Protein AF-A0A7C2V1D0-F1 (afdb_monomer_lite)

Foldseek 3Di:
DVLLVVLAVHADALVRSCVVVVPPDCSVVVLVVCVVVVQWDADPRHIHGDPNVVVVVVVVVVVCVVCVVVVHHD

Secondary structure (DSSP, 8-state):
-HHHHHHTTS-B-HHHHHHHHT--TTHHHHHHHHHHTTSEEE-SS-EEE-HHHHHHHHHHHHHHHHHHHTT---

Structure (mmCIF, N/CA/C/O backbone):
data_AF-A0A7C2V1D0-F1
#
_entry.id   AF-A0A7C2V1D0-F1
#
loop_
_atom_site.group_PDB
_atom_site.id
_atom_site.type_symbol
_atom_site.label_atom_id
_atom_site.label_alt_id
_atom_site.label_comp_id
_atom_site.label_asym_id
_atom_site.label_entity_id
_atom_site.label_seq_id
_atom_site.pdbx_PDB_ins_code
_atom_site.Cartn_x
_atom_site.Cartn_y
_atom_site.Cartn_z
_atom_site.occupancy
_atom_site.B_iso_or_equiv
_atom_site.auth_seq_id
_atom_site.auth_comp_id
_atom_site.auth_asym_id
_atom_site.auth_atom_id
_atom_site.pdbx_PDB_model_num
ATOM 1 N N . MET A 1 1 ? -0.566 -2.008 6.018 1.00 83.62 1 MET A N 1
ATOM 2 C CA . MET A 1 1 ? -1.623 -1.193 5.374 1.00 83.62 1 MET A CA 1
ATOM 3 C C . MET A 1 1 ? -1.142 0.172 4.896 1.00 83.62 1 MET A C 1
ATOM 5 O O . MET A 1 1 ? -1.554 0.567 3.816 1.00 83.62 1 MET A O 1
ATOM 9 N N . GLN A 1 2 ? -0.218 0.835 5.601 1.00 88.88 2 GLN A N 1
ATOM 10 C CA . GLN A 1 2 ? 0.320 2.154 5.219 1.00 88.88 2 GLN A CA 1
ATOM 11 C C . GLN A 1 2 ? 0.860 2.246 3.777 1.00 88.88 2 GLN A C 1
ATOM 13 O O . GLN A 1 2 ? 0.590 3.226 3.096 1.00 88.88 2 GLN A O 1
ATOM 18 N N . ILE A 1 3 ? 1.551 1.216 3.264 1.00 91.69 3 ILE A N 1
ATOM 19 C CA . ILE A 1 3 ? 2.024 1.194 1.862 1.00 91.69 3 ILE A CA 1
ATOM 20 C C . ILE A 1 3 ? 0.849 1.228 0.874 1.00 91.69 3 ILE A C 1
ATOM 22 O O . ILE A 1 3 ? 0.879 1.989 -0.086 1.00 91.69 3 ILE A O 1
ATOM 26 N N . LEU A 1 4 ? -0.206 0.441 1.116 1.00 92.62 4 LEU A N 1
ATOM 27 C CA . LEU A 1 4 ? -1.404 0.449 0.269 1.00 92.62 4 LEU A CA 1
ATOM 28 C C . LEU A 1 4 ? -2.173 1.773 0.397 1.00 92.62 4 LEU A C 1
ATOM 30 O O . LEU A 1 4 ? -2.696 2.263 -0.597 1.00 92.62 4 LEU A O 1
ATOM 34 N N . GLU A 1 5 ? -2.216 2.379 1.591 1.00 92.94 5 GLU A N 1
ATOM 35 C CA . GLU A 1 5 ? -2.793 3.718 1.783 1.00 92.94 5 GLU A CA 1
ATOM 36 C C . GLU A 1 5 ? -2.025 4.773 0.983 1.00 92.94 5 GLU A C 1
ATOM 38 O O . GLU A 1 5 ? -2.650 5.530 0.242 1.00 92.94 5 GLU A O 1
ATOM 43 N N . TYR A 1 6 ? -0.693 4.771 1.060 1.00 93.25 6 TYR A N 1
ATOM 44 C CA . TYR A 1 6 ? 0.163 5.670 0.288 1.00 93.25 6 TYR A CA 1
ATOM 45 C C . TYR A 1 6 ? -0.073 5.504 -1.220 1.00 93.25 6 TYR A C 1
ATOM 47 O O . TYR A 1 6 ? -0.416 6.461 -1.913 1.00 93.25 6 TYR A O 1
ATOM 55 N N . LEU A 1 7 ? 0.003 4.266 -1.716 1.00 93.50 7 LEU A N 1
ATOM 56 C CA . LEU A 1 7 ? -0.189 3.942 -3.133 1.00 93.50 7 LEU A CA 1
ATOM 57 C C . LEU A 1 7 ? -1.629 4.153 -3.630 1.00 93.50 7 LEU A C 1
ATOM 59 O O . LEU A 1 7 ? -1.855 4.222 -4.835 1.00 93.50 7 LEU A O 1
ATOM 63 N N . SER A 1 8 ? -2.611 4.283 -2.731 1.00 92.56 8 SER A N 1
ATOM 64 C CA . SER A 1 8 ? -3.985 4.636 -3.119 1.00 92.56 8 SER A CA 1
ATOM 65 C C . SER A 1 8 ? -4.137 6.085 -3.573 1.00 92.56 8 SER A C 1
ATOM 67 O O . SER A 1 8 ? -5.131 6.414 -4.214 1.00 92.56 8 SER A O 1
ATOM 69 N N . THR A 1 9 ? -3.158 6.941 -3.266 1.00 90.38 9 THR A N 1
ATOM 70 C CA . THR A 1 9 ? -3.139 8.345 -3.706 1.00 90.38 9 THR A CA 1
ATOM 71 C C . THR A 1 9 ? -2.488 8.535 -5.076 1.00 90.38 9 THR A C 1
ATOM 73 O O . THR A 1 9 ? -2.652 9.585 -5.693 1.00 90.38 9 THR A O 1
ATOM 76 N N . GLY A 1 10 ? -1.775 7.523 -5.576 1.00 90.81 10 GLY A N 1
ATOM 77 C CA . GLY A 1 10 ? -1.100 7.564 -6.865 1.00 90.81 10 GLY A CA 1
ATOM 78 C C . GLY A 1 10 ? 0.149 6.689 -6.903 1.00 90.81 10 GLY A C 1
ATOM 79 O O . GLY A 1 10 ? 0.367 5.822 -6.059 1.00 90.81 10 GLY A O 1
ATOM 80 N N . CYS A 1 11 ? 0.984 6.934 -7.909 1.00 91.88 11 CYS A N 1
ATOM 81 C CA . CYS A 1 11 ? 2.215 6.186 -8.120 1.00 91.88 11 CYS A CA 1
ATOM 82 C C . CYS A 1 11 ? 3.272 6.451 -7.043 1.00 91.88 11 CYS A C 1
ATOM 84 O O . CYS A 1 11 ? 3.614 7.606 -6.773 1.00 91.88 11 CYS A O 1
ATOM 86 N N . GLY A 1 12 ? 3.889 5.389 -6.524 1.00 92.25 12 GLY A N 1
ATOM 87 C CA . GLY A 1 12 ? 5.009 5.478 -5.592 1.00 92.25 12 GLY A CA 1
ATOM 88 C C . GLY A 1 12 ? 6.280 4.816 -6.115 1.00 92.25 12 GLY A C 1
ATOM 89 O O . GLY A 1 12 ? 6.316 3.608 -6.345 1.00 92.25 12 GLY A O 1
ATOM 90 N N . ARG A 1 13 ? 7.375 5.577 -6.227 1.00 92.12 13 ARG A N 1
ATOM 91 C CA . ARG A 1 13 ? 8.716 4.986 -6.393 1.00 92.12 13 ARG A CA 1
ATOM 92 C C . ARG A 1 13 ? 9.204 4.426 -5.054 1.00 92.12 13 ARG A C 1
ATOM 94 O O . ARG A 1 13 ? 9.002 5.098 -4.043 1.00 92.12 13 ARG A O 1
ATOM 101 N N . PRO A 1 14 ? 9.913 3.281 -5.017 1.00 89.56 14 PRO A N 1
ATOM 102 C CA . PRO A 1 14 ? 10.399 2.687 -3.768 1.00 89.56 14 PRO A CA 1
ATOM 103 C C . PRO A 1 14 ? 11.176 3.655 -2.875 1.00 89.56 14 PRO A C 1
ATOM 105 O O . PRO A 1 14 ? 10.939 3.706 -1.676 1.00 89.56 14 PRO A O 1
ATOM 108 N N . THR A 1 15 ? 12.049 4.480 -3.453 1.00 88.31 15 THR A N 1
ATOM 109 C CA . THR A 1 15 ? 12.808 5.498 -2.713 1.00 88.31 15 THR A CA 1
ATOM 110 C C . THR A 1 15 ? 11.907 6.538 -2.052 1.00 88.31 15 THR A C 1
ATOM 112 O O . THR A 1 15 ? 12.123 6.883 -0.895 1.00 88.31 15 THR A O 1
ATOM 115 N N . ARG A 1 16 ? 10.861 6.996 -2.749 1.00 89.38 16 ARG A N 1
ATOM 116 C CA . ARG A 1 16 ? 9.901 7.963 -2.205 1.00 89.38 16 ARG A CA 1
ATOM 117 C C . ARG A 1 16 ? 9.016 7.335 -1.130 1.00 89.38 16 ARG A C 1
ATOM 119 O O . ARG A 1 16 ? 8.848 7.926 -0.076 1.00 89.38 16 ARG A O 1
ATOM 126 N N . ILE A 1 17 ? 8.524 6.117 -1.362 1.00 90.75 17 ILE A N 1
ATOM 127 C CA . ILE A 1 17 ? 7.751 5.361 -0.366 1.00 90.75 17 ILE A CA 1
ATOM 128 C C . ILE A 1 17 ? 8.586 5.148 0.907 1.00 90.75 17 ILE A C 1
ATOM 130 O O . ILE A 1 17 ? 8.082 5.322 2.011 1.00 90.75 17 ILE A O 1
ATOM 134 N N . SER A 1 18 ? 9.867 4.794 0.758 1.00 90.12 18 SER A N 1
ATOM 135 C CA . SER A 1 18 ? 10.789 4.573 1.878 1.00 90.12 18 SER A CA 1
ATOM 136 C C . SER A 1 18 ? 10.966 5.826 2.731 1.00 90.12 18 SER A C 1
ATOM 138 O O . SER A 1 18 ? 10.900 5.741 3.956 1.00 90.12 18 SER A O 1
ATOM 140 N N . LEU A 1 19 ? 11.142 6.977 2.079 1.00 89.75 19 LEU A N 1
ATOM 141 C CA . LEU A 1 19 ? 11.345 8.264 2.733 1.00 89.75 19 LEU A CA 1
ATOM 142 C C . LEU A 1 19 ? 10.076 8.761 3.438 1.00 89.75 19 LEU A C 1
ATOM 144 O O . LEU A 1 19 ? 10.140 9.148 4.598 1.00 89.75 19 LEU A O 1
ATOM 148 N N . GLU A 1 20 ? 8.926 8.694 2.765 1.00 89.06 20 GLU A N 1
ATOM 149 C CA . GLU A 1 20 ? 7.640 9.184 3.288 1.00 89.06 20 GLU A CA 1
ATOM 150 C C . GLU A 1 20 ? 7.102 8.317 4.436 1.00 89.06 20 GLU A C 1
ATOM 152 O O . GLU A 1 20 ? 6.470 8.825 5.357 1.00 89.06 20 GLU A O 1
ATOM 157 N N . LEU A 1 21 ? 7.350 7.003 4.400 1.00 87.88 21 LEU A N 1
ATOM 158 C CA . LEU A 1 21 ? 6.872 6.075 5.431 1.00 87.88 21 LEU A CA 1
ATOM 159 C C . LEU A 1 21 ? 7.930 5.740 6.493 1.00 87.88 21 LEU A C 1
ATOM 161 O O . LEU A 1 21 ? 7.620 5.030 7.447 1.00 87.88 21 LEU A O 1
ATOM 165 N N . GLY A 1 22 ? 9.176 6.195 6.332 1.00 87.31 22 GLY A N 1
ATOM 166 C CA . GLY A 1 22 ? 10.281 5.848 7.232 1.00 87.31 22 GLY A CA 1
ATOM 167 C C . GLY A 1 22 ? 10.651 4.356 7.221 1.00 87.31 22 GLY A C 1
ATOM 168 O O . GLY A 1 22 ? 11.146 3.834 8.219 1.00 87.31 22 GLY A O 1
ATOM 169 N N . ILE A 1 23 ? 10.407 3.643 6.113 1.00 83.12 23 ILE A N 1
ATOM 170 C CA . ILE A 1 23 ? 10.629 2.190 5.994 1.00 83.12 23 ILE A CA 1
ATOM 171 C C . ILE A 1 23 ? 11.835 1.934 5.085 1.00 83.12 23 ILE A C 1
ATOM 173 O O . ILE A 1 23 ? 11.717 2.050 3.867 1.00 83.12 23 ILE A O 1
ATOM 177 N N . SER A 1 24 ? 12.991 1.552 5.640 1.00 76.88 24 SER A N 1
ATOM 178 C CA . SER A 1 24 ? 14.216 1.339 4.846 1.00 76.88 24 SER A CA 1
ATOM 179 C C . SER A 1 24 ? 14.469 -0.130 4.473 1.00 76.88 24 SER A C 1
ATOM 181 O O . SER A 1 24 ? 14.387 -0.497 3.303 1.00 76.88 24 SER A O 1
ATOM 183 N N . TYR A 1 25 ? 14.747 -1.011 5.437 1.00 64.94 25 TYR A N 1
ATOM 184 C CA . TYR A 1 25 ? 15.520 -2.229 5.144 1.00 64.94 25 TYR A CA 1
ATOM 185 C C . TYR A 1 25 ? 14.752 -3.418 4.528 1.00 64.94 25 TYR A C 1
ATOM 187 O O . TYR A 1 25 ? 15.356 -4.448 4.243 1.00 64.94 25 TYR A O 1
ATOM 195 N N . ARG A 1 26 ? 13.435 -3.307 4.294 1.00 82.75 26 ARG A N 1
ATOM 196 C CA . ARG A 1 26 ? 12.611 -4.399 3.716 1.00 82.75 26 ARG A CA 1
ATOM 197 C C . ARG A 1 26 ? 11.552 -3.954 2.715 1.00 82.75 26 ARG A C 1
ATOM 199 O O . ARG A 1 26 ? 10.745 -4.772 2.279 1.00 82.75 26 ARG A O 1
ATOM 206 N N . LEU A 1 27 ? 11.531 -2.677 2.335 1.00 90.19 27 LEU A N 1
ATOM 207 C CA . LEU A 1 27 ? 10.449 -2.149 1.507 1.00 90.19 27 LEU A CA 1
ATOM 208 C C . LEU A 1 27 ? 10.341 -2.871 0.160 1.00 90.19 27 LEU A C 1
ATOM 210 O O . LEU A 1 27 ? 9.246 -3.218 -0.264 1.00 90.19 27 LEU A O 1
ATOM 214 N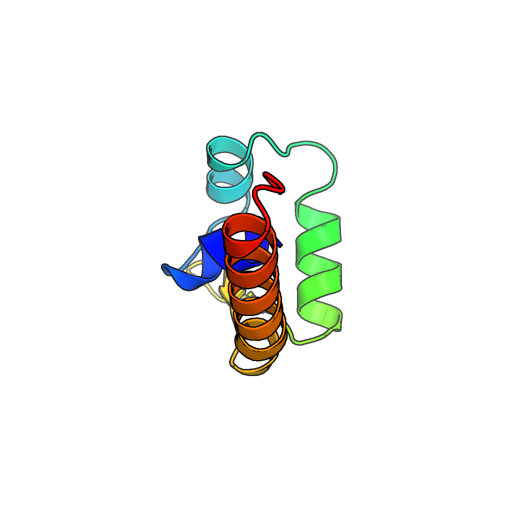 N . THR A 1 28 ? 11.467 -3.127 -0.501 1.00 90.19 28 THR A N 1
ATOM 215 C CA . THR A 1 28 ? 11.498 -3.822 -1.794 1.00 90.19 28 THR A CA 1
ATOM 216 C C . THR A 1 28 ? 10.958 -5.245 -1.699 1.00 90.19 28 THR A C 1
ATOM 218 O O . THR A 1 28 ? 10.202 -5.663 -2.570 1.00 90.19 28 THR A O 1
ATOM 221 N N . GLN A 1 29 ? 11.286 -5.970 -0.627 1.00 91.44 29 GLN A N 1
ATOM 222 C CA . GLN A 1 29 ? 10.765 -7.315 -0.389 1.00 91.44 29 GLN A CA 1
ATOM 223 C C . GLN A 1 29 ? 9.258 -7.287 -0.117 1.00 91.44 29 GLN A C 1
ATOM 225 O O . GLN A 1 29 ? 8.523 -8.089 -0.680 1.00 91.44 29 GLN A O 1
ATOM 230 N N . VAL A 1 30 ? 8.785 -6.321 0.676 1.00 92.38 30 VAL A N 1
ATOM 231 C CA . VAL A 1 30 ? 7.351 -6.141 0.939 1.00 92.38 30 VAL A CA 1
ATOM 232 C C . VAL A 1 30 ? 6.599 -5.784 -0.342 1.00 92.38 30 VAL A C 1
ATOM 234 O O . VAL A 1 30 ? 5.569 -6.387 -0.622 1.00 92.38 30 VAL A O 1
ATOM 237 N N . LEU A 1 31 ? 7.107 -4.841 -1.140 1.00 94.06 31 LEU A N 1
ATOM 238 C CA . LEU A 1 31 ? 6.500 -4.453 -2.415 1.00 94.06 31 LEU A CA 1
ATOM 239 C C . LEU A 1 31 ? 6.425 -5.635 -3.384 1.00 94.06 31 LEU A C 1
ATOM 241 O O . LEU A 1 31 ? 5.386 -5.828 -4.007 1.00 94.06 31 LEU A O 1
ATOM 245 N N . ARG A 1 32 ? 7.475 -6.460 -3.441 1.00 94.38 32 ARG A N 1
ATOM 246 C CA . ARG A 1 32 ? 7.482 -7.688 -4.238 1.00 94.38 32 ARG A CA 1
ATOM 247 C C . ARG A 1 32 ? 6.430 -8.689 -3.758 1.00 94.38 32 ARG A C 1
ATOM 249 O O . ARG A 1 32 ? 5.678 -9.199 -4.574 1.00 94.38 32 ARG A O 1
ATOM 256 N N . SER A 1 33 ? 6.315 -8.931 -2.453 1.00 95.00 33 SER A N 1
ATOM 257 C CA . SER A 1 33 ? 5.267 -9.819 -1.930 1.00 95.00 33 SER A CA 1
ATOM 258 C C . SER A 1 33 ? 3.859 -9.272 -2.188 1.00 95.00 33 SER A C 1
ATOM 260 O O . SER A 1 33 ? 2.949 -10.032 -2.496 1.00 95.00 33 SER A O 1
ATOM 262 N N . LEU A 1 34 ? 3.656 -7.953 -2.098 1.00 94.94 34 LEU A N 1
ATOM 263 C CA . LEU A 1 34 ? 2.376 -7.329 -2.448 1.00 94.94 34 LEU A CA 1
ATOM 264 C C . LEU A 1 34 ? 2.060 -7.463 -3.946 1.00 94.94 34 LEU A C 1
ATOM 266 O O . LEU A 1 34 ? 0.889 -7.576 -4.306 1.00 94.94 34 LEU A O 1
ATOM 270 N N . GLU A 1 35 ? 3.080 -7.434 -4.803 1.00 96.25 35 GLU A N 1
ATOM 271 C CA . GLU A 1 35 ? 2.953 -7.648 -6.246 1.00 96.25 35 GLU A CA 1
ATOM 272 C C . GLU A 1 35 ? 2.623 -9.111 -6.566 1.00 96.25 35 GLU A C 1
ATOM 274 O O . GLU A 1 35 ? 1.688 -9.374 -7.317 1.00 96.25 35 GLU A O 1
ATOM 279 N N . GLU A 1 36 ? 3.301 -10.063 -5.920 1.00 96.94 36 GLU A N 1
ATOM 280 C CA . GLU A 1 36 ? 3.020 -11.504 -6.023 1.00 96.94 36 GLU A CA 1
ATOM 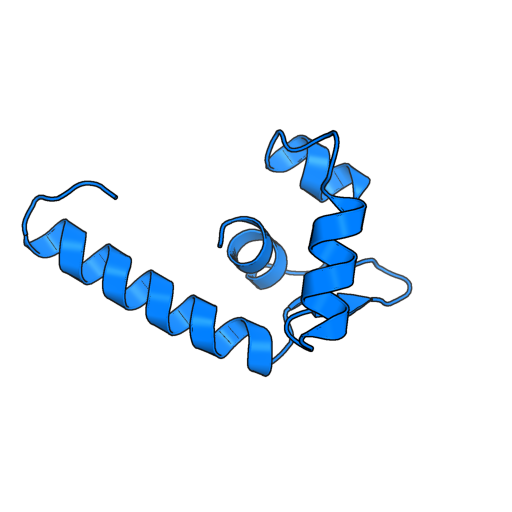281 C C . GLU A 1 36 ? 1.591 -11.848 -5.559 1.00 96.94 36 GLU A C 1
ATOM 283 O O . GLU A 1 36 ? 0.936 -12.711 -6.138 1.00 96.94 36 GLU A O 1
ATOM 288 N N . LEU A 1 37 ? 1.068 -11.125 -4.562 1.00 95.62 37 LEU A N 1
ATOM 289 C CA . LEU A 1 37 ? -0.326 -11.224 -4.111 1.00 95.62 37 LEU A CA 1
ATOM 290 C C . LEU A 1 37 ? -1.322 -10.468 -5.014 1.00 95.62 37 LEU A C 1
ATOM 292 O O . LEU A 1 37 ? -2.524 -10.461 -4.739 1.00 95.62 37 LEU A O 1
ATOM 296 N N . GLY A 1 38 ? -0.848 -9.787 -6.059 1.00 96.75 38 GLY A N 1
ATOM 297 C CA . GLY A 1 38 ? -1.671 -9.004 -6.981 1.00 96.75 38 GLY A CA 1
ATOM 298 C C . GLY A 1 38 ? -2.311 -7.760 -6.358 1.00 96.75 38 GLY A C 1
ATOM 299 O O . GLY 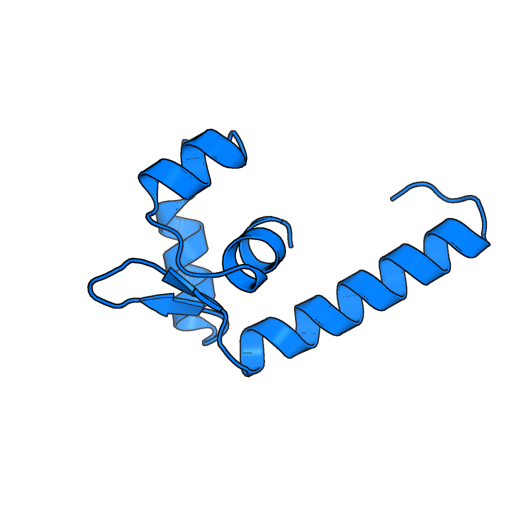A 1 38 ? -3.265 -7.219 -6.921 1.00 96.75 38 GLY A O 1
ATOM 300 N N . LEU A 1 39 ? -1.827 -7.302 -5.199 1.00 96.56 39 LEU A N 1
ATOM 301 C CA . LEU A 1 39 ? -2.346 -6.127 -4.482 1.00 96.56 39 LEU A CA 1
ATOM 302 C C . LEU A 1 39 ? -1.739 -4.821 -5.000 1.00 96.56 39 LEU A C 1
ATOM 304 O O . LEU A 1 39 ? -2.356 -3.757 -4.904 1.00 96.56 39 LEU A O 1
ATOM 308 N N . VAL A 1 40 ? -0.535 -4.898 -5.559 1.00 96.50 40 VAL A N 1
ATOM 309 C CA . VAL A 1 40 ? 0.117 -3.798 -6.270 1.00 96.50 40 VAL A CA 1
ATOM 310 C C . VAL A 1 40 ? 0.617 -4.286 -7.624 1.00 96.50 40 VAL A C 1
ATOM 312 O O . VAL A 1 40 ? 0.761 -5.484 -7.845 1.00 96.50 40 VAL A O 1
ATOM 315 N N . ARG A 1 41 ? 0.876 -3.355 -8.535 1.00 96.12 41 ARG A N 1
ATOM 316 C CA . ARG A 1 41 ? 1.546 -3.612 -9.813 1.00 96.12 41 ARG A CA 1
ATOM 317 C C . ARG A 1 41 ? 2.698 -2.638 -9.989 1.00 96.12 41 ARG A C 1
ATOM 319 O O . ARG A 1 41 ? 2.593 -1.495 -9.531 1.00 96.12 41 ARG A O 1
ATOM 326 N N . LYS A 1 42 ? 3.757 -3.071 -10.663 1.00 94.62 42 LYS A N 1
ATOM 327 C CA . LYS A 1 42 ? 4.878 -2.218 -11.046 1.00 94.62 42 LYS A CA 1
ATOM 328 C C . LYS A 1 42 ? 4.774 -1.788 -12.513 1.00 94.62 42 LYS A C 1
ATOM 330 O O . LYS A 1 42 ? 4.436 -2.598 -13.371 1.00 94.62 42 LYS A O 1
ATOM 335 N N . ASP A 1 43 ? 5.096 -0.530 -12.792 1.00 91.81 43 ASP A N 1
ATOM 336 C CA . ASP A 1 43 ? 5.304 0.021 -14.135 1.00 91.81 43 ASP A CA 1
ATOM 337 C C . ASP A 1 43 ? 6.531 0.967 -14.163 1.00 91.81 43 ASP A C 1
ATOM 339 O O . ASP A 1 43 ? 7.343 0.980 -13.229 1.00 91.81 43 ASP A O 1
ATOM 343 N N . ASP A 1 44 ? 6.669 1.761 -15.230 1.00 88.50 44 ASP A N 1
ATOM 344 C CA . ASP A 1 44 ? 7.766 2.722 -15.421 1.00 88.50 44 ASP A CA 1
ATOM 345 C C . ASP A 1 44 ? 7.757 3.889 -14.414 1.00 88.50 44 ASP A C 1
ATOM 347 O O . ASP A 1 44 ? 8.805 4.453 -14.075 1.00 88.50 44 ASP A O 1
ATOM 351 N N . CYS A 1 45 ? 6.585 4.275 -13.910 1.00 85.62 45 CYS A N 1
ATOM 352 C CA . CYS A 1 45 ? 6.446 5.334 -12.919 1.00 85.62 45 CYS A CA 1
ATOM 353 C C . CYS A 1 45 ? 6.761 4.830 -11.500 1.00 85.62 45 CYS A C 1
ATOM 355 O O . CYS A 1 45 ? 7.252 5.617 -10.674 1.00 85.62 45 CYS A O 1
ATOM 357 N N . GLY A 1 46 ? 6.528 3.545 -11.212 1.00 92.50 46 GLY A N 1
ATOM 358 C CA . GLY A 1 46 ? 6.773 2.927 -9.908 1.00 92.50 46 GLY A CA 1
ATOM 359 C C . GLY A 1 46 ? 5.748 1.846 -9.569 1.00 92.50 46 GLY A C 1
ATOM 360 O O . GLY A 1 46 ? 5.418 1.008 -10.396 1.00 92.50 46 GLY A O 1
ATOM 361 N N . TYR A 1 47 ? 5.278 1.830 -8.322 1.00 95.50 47 TYR A N 1
ATOM 362 C CA . TYR A 1 47 ? 4.233 0.917 -7.863 1.00 95.50 47 TYR A CA 1
ATOM 363 C C . TYR A 1 47 ? 2.879 1.623 -7.806 1.00 95.50 47 TYR A C 1
ATOM 365 O O . TYR A 1 47 ? 2.796 2.795 -7.437 1.00 95.50 47 TYR A O 1
ATOM 373 N N . TYR A 1 48 ? 1.823 0.873 -8.109 1.00 95.38 48 TYR A N 1
ATOM 374 C CA . TYR A 1 48 ? 0.424 1.290 -8.023 1.00 95.38 48 TYR A CA 1
ATOM 375 C C . TYR A 1 48 ? -0.372 0.255 -7.252 1.00 95.38 48 TYR A C 1
ATOM 377 O O . TYR A 1 48 ? -0.143 -0.943 -7.412 1.00 95.38 48 TYR A O 1
ATOM 385 N N . VAL A 1 49 ? -1.362 0.698 -6.481 1.00 95.62 49 VAL A N 1
ATOM 386 C CA . VAL A 1 49 ? -2.354 -0.225 -5.928 1.00 95.62 49 VAL A CA 1
ATOM 387 C C . VAL A 1 49 ? -3.258 -0.756 -7.047 1.00 95.62 49 VAL A C 1
ATOM 389 O O . VAL A 1 49 ? -3.651 -0.014 -7.948 1.00 95.62 49 VAL A O 1
ATOM 392 N N . THR A 1 50 ? -3.579 -2.046 -7.014 1.00 96.62 50 THR A N 1
ATOM 393 C CA . THR A 1 50 ? -4.563 -2.647 -7.928 1.00 96.62 50 THR A CA 1
ATOM 394 C C . THR A 1 50 ? -5.971 -2.547 -7.340 1.00 96.62 50 THR A C 1
ATOM 396 O O . THR A 1 50 ? -6.151 -2.254 -6.156 1.00 96.62 50 THR A O 1
ATOM 399 N N . GLN A 1 51 ? -6.994 -2.879 -8.130 1.00 94.50 51 GLN A N 1
ATOM 400 C CA . GLN A 1 51 ? -8.354 -3.035 -7.603 1.00 94.50 51 GLN A CA 1
ATOM 401 C C . GLN A 1 51 ? -8.415 -4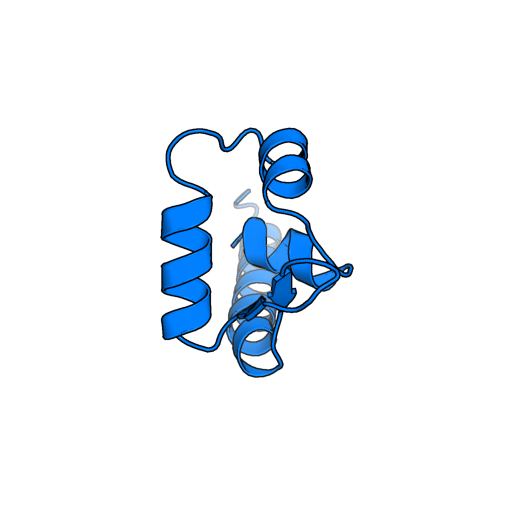.080 -6.472 1.00 94.50 51 GLN A C 1
ATOM 403 O O . GLN A 1 51 ? -9.088 -3.861 -5.465 1.00 94.50 51 GLN A O 1
ATOM 408 N N . ASN A 1 52 ? -7.640 -5.166 -6.584 1.00 95.56 52 ASN A N 1
ATOM 409 C CA . ASN A 1 52 ? -7.532 -6.187 -5.542 1.00 95.56 52 ASN A CA 1
ATOM 410 C C . ASN A 1 52 ? -6.865 -5.654 -4.272 1.00 95.56 52 ASN A C 1
ATOM 412 O O . ASN A 1 52 ? -7.278 -6.029 -3.181 1.00 95.56 52 ASN A O 1
ATOM 416 N N . GLY A 1 53 ? -5.889 -4.749 -4.390 1.00 94.00 53 GLY A N 1
ATOM 417 C CA . GLY A 1 53 ? -5.271 -4.064 -3.251 1.00 94.00 53 GLY A CA 1
ATOM 418 C C . GLY A 1 53 ? -6.186 -3.051 -2.559 1.00 94.00 53 GLY A C 1
ATOM 419 O O . GLY A 1 53 ? -6.083 -2.851 -1.347 1.00 94.00 53 GLY A O 1
ATOM 420 N N . LEU A 1 54 ? -7.122 -2.446 -3.295 1.00 94.69 54 LEU A N 1
ATOM 421 C CA . LEU A 1 54 ? -8.092 -1.496 -2.740 1.00 94.69 54 LEU A CA 1
ATOM 422 C C . LEU A 1 54 ? -9.164 -2.168 -1.871 1.00 94.69 54 LEU A C 1
ATOM 424 O O . LEU A 1 54 ? -9.650 -1.550 -0.924 1.00 94.69 54 LEU A O 1
ATOM 428 N N . MET A 1 55 ? -9.516 -3.428 -2.139 1.00 94.69 55 MET A N 1
ATOM 429 C CA . MET A 1 55 ? -10.497 -4.167 -1.333 1.00 94.69 55 MET A CA 1
ATOM 430 C C . MET A 1 55 ? -10.094 -4.313 0.150 1.00 94.69 55 MET A C 1
ATOM 432 O O . MET A 1 55 ? -10.843 -3.833 1.012 1.00 94.69 55 MET A O 1
ATOM 436 N N . PRO A 1 56 ? -8.927 -4.897 0.499 1.00 92.75 56 PRO A N 1
ATOM 437 C CA . PRO A 1 56 ? -8.487 -4.990 1.888 1.00 92.75 56 PRO A CA 1
ATOM 438 C C . PRO A 1 56 ? -8.201 -3.607 2.482 1.00 92.75 56 PRO A C 1
ATOM 440 O O . PRO A 1 56 ? -8.415 -3.400 3.674 1.00 92.75 56 PRO A O 1
ATOM 443 N N . LEU A 1 57 ? -7.791 -2.630 1.665 1.00 93.44 57 LEU A N 1
ATOM 444 C CA . LEU A 1 57 ? -7.629 -1.244 2.101 1.00 93.44 57 LEU A CA 1
ATOM 445 C C . LEU A 1 57 ? -8.945 -0.623 2.577 1.00 93.44 57 LEU A C 1
ATOM 447 O O . LEU A 1 57 ? -8.993 -0.006 3.641 1.00 93.44 57 LEU A O 1
ATOM 451 N N . GLY A 1 58 ? -10.022 -0.814 1.817 1.00 92.81 58 GLY A N 1
ATOM 452 C CA . GLY A 1 58 ? -11.355 -0.352 2.188 1.00 92.81 58 GLY A CA 1
ATOM 453 C C . GLY A 1 58 ? -11.905 -1.069 3.422 1.00 92.81 58 GLY A C 1
ATOM 454 O O . GLY A 1 58 ? -12.566 -0.442 4.249 1.00 92.81 58 GLY A O 1
ATOM 455 N N . ALA A 1 59 ? -11.624 -2.366 3.579 1.00 92.25 59 ALA A N 1
ATOM 456 C CA . ALA A 1 59 ? -11.977 -3.113 4.788 1.00 92.25 59 ALA A CA 1
ATOM 457 C C . ALA A 1 59 ? -11.224 -2.580 6.019 1.00 92.25 59 ALA A C 1
ATOM 459 O O . ALA A 1 59 ? -11.842 -2.301 7.044 1.00 92.25 59 ALA A O 1
ATOM 460 N N . TYR A 1 60 ? -9.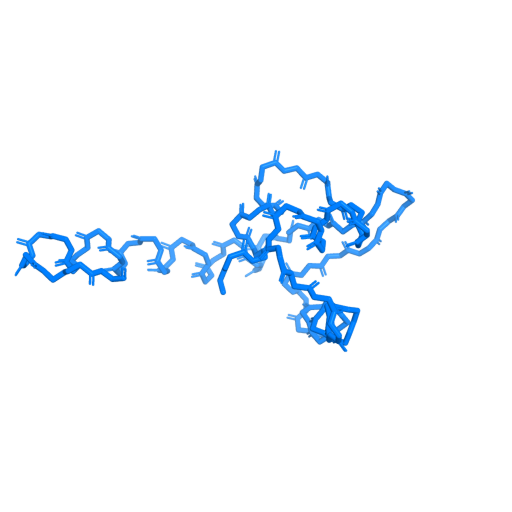916 -2.346 5.889 1.00 92.00 60 TYR A N 1
ATOM 461 C CA . TYR A 1 60 ? -9.090 -1.785 6.956 1.00 92.00 60 TYR A CA 1
ATOM 462 C C . TYR A 1 60 ? -9.537 -0.380 7.371 1.00 92.00 60 TYR A C 1
ATOM 464 O O . TYR A 1 60 ? -9.655 -0.105 8.560 1.00 92.00 60 TYR A O 1
ATOM 472 N N . ARG A 1 61 ? -9.851 0.500 6.410 1.00 92.12 61 ARG A N 1
ATOM 473 C CA . ARG A 1 61 ? -10.373 1.846 6.705 1.00 92.12 61 ARG A CA 1
ATOM 474 C C . ARG A 1 61 ? -11.686 1.787 7.484 1.00 92.12 61 ARG A C 1
ATOM 476 O O . ARG A 1 61 ? -11.822 2.497 8.472 1.00 92.12 61 ARG A O 1
ATOM 483 N N . ARG A 1 62 ? -12.617 0.914 7.077 1.00 92.88 62 ARG A N 1
ATOM 484 C CA . ARG A 1 62 ? -13.884 0.702 7.797 1.00 92.88 62 ARG A CA 1
ATOM 485 C C . ARG A 1 62 ? -13.649 0.201 9.217 1.00 92.88 62 ARG A C 1
ATOM 487 O O . ARG A 1 62 ? -14.223 0.754 10.144 1.00 92.88 62 ARG A O 1
ATOM 494 N N . PHE A 1 63 ? -12.766 -0.782 9.382 1.00 91.44 63 PHE A N 1
ATOM 495 C CA . PHE A 1 63 ? -12.384 -1.293 10.695 1.00 91.44 63 PHE A CA 1
ATOM 496 C C . PHE A 1 63 ? -11.786 -0.198 11.589 1.00 91.44 63 PHE A C 1
ATOM 498 O O . PHE A 1 63 ? -12.205 -0.052 12.734 1.00 91.44 63 PHE A O 1
ATOM 505 N N . ARG A 1 64 ? -10.877 0.622 11.049 1.00 90.44 64 ARG A N 1
ATOM 506 C CA . ARG A 1 64 ? -10.279 1.763 11.752 1.00 90.44 64 ARG A CA 1
ATOM 507 C C . ARG A 1 64 ? -11.346 2.739 12.255 1.00 90.44 64 ARG A C 1
ATOM 509 O O . ARG A 1 64 ? -11.361 3.068 13.433 1.00 90.44 64 ARG A O 1
ATOM 516 N N . THR A 1 65 ? -12.278 3.126 11.384 1.00 89.94 65 THR A N 1
ATOM 517 C CA . THR A 1 65 ? -13.407 3.993 11.751 1.00 89.94 65 THR A CA 1
ATOM 518 C C . THR A 1 65 ? -14.307 3.347 12.805 1.00 89.94 65 THR A C 1
ATOM 520 O O . THR A 1 65 ? -14.769 4.028 13.713 1.00 89.94 65 THR A O 1
ATOM 523 N N . SER A 1 66 ? -14.544 2.034 12.734 1.00 90.81 66 SER A N 1
ATOM 524 C CA . SER A 1 66 ? -15.299 1.332 13.775 1.00 90.81 66 SER A CA 1
ATOM 525 C C . SER A 1 66 ? -14.594 1.385 15.131 1.00 90.81 66 SER A C 1
ATOM 527 O O . SER A 1 66 ? -15.260 1.629 16.129 1.00 90.81 66 SER A O 1
ATOM 529 N N . LEU A 1 67 ? -13.271 1.205 15.187 1.00 90.44 67 LEU A N 1
ATOM 530 C CA . LEU A 1 67 ? -12.507 1.318 16.437 1.00 90.44 67 LEU A CA 1
ATOM 531 C C . LEU A 1 67 ? -12.574 2.729 17.034 1.00 90.44 67 LEU A C 1
ATOM 533 O O . LEU A 1 67 ? -12.784 2.869 18.239 1.00 90.44 67 LEU A O 1
ATOM 537 N N . GLU A 1 68 ? -12.482 3.757 16.189 1.00 88.31 68 GLU A N 1
ATOM 538 C CA . GLU A 1 68 ? -12.602 5.159 16.605 1.00 88.31 68 GLU A CA 1
ATOM 539 C C . GLU A 1 68 ? -13.959 5.452 17.269 1.00 88.31 68 GLU A C 1
ATOM 541 O O . GLU A 1 68 ? -13.999 6.145 18.285 1.00 88.31 68 GLU A O 1
ATOM 546 N N . VAL A 1 69 ? -15.059 4.872 16.765 1.00 88.75 69 VAL A N 1
ATOM 547 C CA . VAL A 1 69 ? -16.402 4.991 17.377 1.00 88.75 69 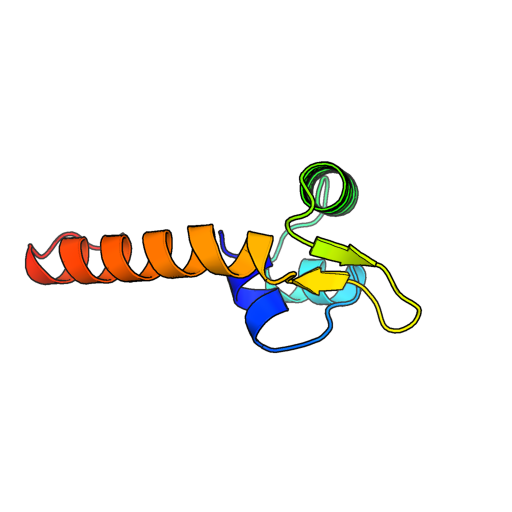VAL A CA 1
ATOM 548 C C . VAL A 1 69 ? -16.434 4.434 18.804 1.00 88.75 69 VAL A C 1
ATOM 550 O O . VAL A 1 69 ? -17.133 4.974 19.659 1.00 88.75 69 VAL A O 1
ATOM 553 N N . TYR A 1 70 ? -15.654 3.391 19.086 1.00 87.50 70 TYR A N 1
ATOM 554 C CA . TYR A 1 70 ? -15.541 2.803 20.423 1.00 87.50 70 TYR A CA 1
ATOM 555 C C . TYR A 1 70 ? -14.486 3.488 21.307 1.00 87.50 70 TYR A C 1
ATOM 557 O O . TYR A 1 70 ? -14.179 2.992 22.390 1.00 87.50 70 TYR A O 1
ATOM 565 N N . GLY A 1 71 ? -13.912 4.616 20.869 1.00 85.75 71 GLY A N 1
ATOM 566 C CA . GLY A 1 71 ? -12.860 5.329 21.599 1.00 85.75 71 GLY A CA 1
ATOM 567 C C . GLY A 1 71 ? -11.508 4.607 21.602 1.00 85.75 71 GLY A C 1
ATOM 568 O O . GLY A 1 71 ? -10.607 4.990 22.348 1.00 85.75 71 GLY A O 1
ATOM 569 N N . ILE A 1 72 ? -11.347 3.572 20.774 1.00 82.62 72 ILE A N 1
ATOM 570 C CA . ILE A 1 72 ? -10.095 2.833 20.625 1.00 82.62 72 ILE A CA 1
ATOM 571 C C . ILE A 1 72 ? -9.300 3.519 19.521 1.00 82.62 72 ILE A C 1
ATOM 573 O O . ILE A 1 72 ? -9.716 3.518 18.364 1.00 82.62 72 ILE A O 1
ATOM 577 N N . LYS A 1 73 ? -8.156 4.112 19.872 1.00 71.81 73 LYS A N 1
ATOM 578 C CA . LYS A 1 73 ? -7.262 4.723 18.888 1.00 71.81 73 LYS A CA 1
ATOM 579 C C . LYS A 1 73 ? -6.386 3.628 18.246 1.00 71.81 73 LYS A C 1
ATOM 581 O O . LYS A 1 73 ? -5.641 2.983 18.984 1.00 71.81 73 LYS A O 1
ATOM 586 N N . PRO A 1 74 ? -6.516 3.385 16.932 1.00 62.19 74 PRO A N 1
ATOM 587 C CA . PRO A 1 74 ? -5.789 2.340 16.211 1.00 62.19 74 PRO A CA 1
ATOM 588 C C . PRO A 1 74 ? -4.356 2.734 15.835 1.00 62.19 74 PRO A C 1
ATOM 590 O O . PRO A 1 74 ? -4.035 3.946 15.854 1.00 62.19 74 PRO A O 1
#

Sequence (74 aa):
MQILEYLSTGCGRPTRISLELGISYRLTQVLRSLEELGLVRKDDCGYYVTQNGLMPLGAYRRFRTSLEVYGIKP

Radius of gyration: 13.18 Å; chains: 1; bounding box: 32×21×37 Å

pLDDT: mean 90.43, std 6.29, range [62.19, 96.94]